Protein AF-A0A920N6S6-F1 (afdb_monomer_lite)

pLDDT: mean 75.55, std 15.92, range [41.97, 95.94]

Foldseek 3Di:
DAAFPDKDADLQGKIKTKHQVVPDPVRDDPDGIDIDTDDPVVDDGDDRDPLLPDDLVVLLVLCLDPDLVSVPVSLVNVLVVDDDDSNLVSLVSLCPDDDPSSLSSLVSLQVPPPPDLVVQVSLVVVCVPPSNNVSSVCSCPVDPVNVVVHDCVSVPDD

Secondary structure (DSSP, 8-state):
------EEE-TTS-EEEEE-TT--TTS-SSS--EEEEE--TT--PPPPP-GGGS-HHHHHHGGG-S-HHHHHHHHHHHHHT-SSSHHHHHHHHHTT--SGGGGTTHHHHHH----STTHHHHHHHHHT-TTTHHHHHHHHHS-GGGGGGS-STTT---

Sequence (158 aa):
MPRPPDMDVDGSGRMYVSSWKNGKFNFSGPQVGFVVQVTPKGFVPRPFPVLSEETDEQLVEHLTSPSAVYRLHSPLELLRREPATAGSTAWLAGSRHQGPVALTGRSGVHTGGVRRQEVVSRLLKLVALDGVREFALRTLTDRRGRLKSVPTAPVLLP

Structure (mmCIF, N/CA/C/O backbone):
data_AF-A0A920N6S6-F1
#
_entry.id   AF-A0A920N6S6-F1
#
loop_
_atom_site.group_PDB
_atom_site.id
_atom_site.type_symbol
_atom_site.label_atom_id
_atom_site.label_alt_id
_atom_site.label_comp_id
_atom_site.label_asym_id
_atom_site.label_entity_id
_atom_site.label_seq_id
_atom_site.pdbx_PDB_ins_code
_atom_site.Cartn_x
_atom_site.Cartn_y
_atom_site.Cartn_z
_atom_site.occupancy
_atom_site.B_iso_or_equiv
_atom_site.auth_seq_id
_atom_site.auth_comp_id
_atom_site.auth_asym_id
_atom_site.auth_atom_id
_atom_site.pdbx_PDB_model_num
ATOM 1 N N . MET A 1 1 ? -17.974 6.700 17.600 1.00 81.56 1 MET A N 1
ATOM 2 C CA . MET A 1 1 ? -16.643 7.341 17.665 1.00 81.56 1 MET A CA 1
ATOM 3 C C . MET A 1 1 ? -16.803 8.847 17.470 1.00 81.56 1 MET A C 1
ATOM 5 O O . MET A 1 1 ? -17.362 9.228 16.450 1.00 81.56 1 MET A O 1
ATOM 9 N N . PRO A 1 2 ? -16.399 9.698 18.429 1.00 87.56 2 PRO A N 1
ATOM 10 C CA . PRO A 1 2 ? -16.552 11.149 18.319 1.00 87.56 2 PRO A CA 1
ATOM 11 C C . PRO A 1 2 ? -15.355 11.811 17.617 1.00 87.56 2 PRO A C 1
ATOM 13 O O . PRO A 1 2 ? -14.212 11.473 17.915 1.00 87.56 2 PRO A O 1
ATOM 16 N N . ARG A 1 3 ? -15.629 12.788 16.739 1.00 87.81 3 ARG A N 1
ATOM 17 C CA . ARG A 1 3 ? -14.643 13.657 16.058 1.00 87.81 3 ARG A CA 1
ATOM 18 C C . ARG A 1 3 ? -13.383 12.920 15.569 1.00 87.81 3 ARG A C 1
ATOM 20 O O . ARG A 1 3 ? -12.327 13.121 16.166 1.00 87.81 3 ARG A O 1
ATOM 27 N N . PRO A 1 4 ? -13.486 12.055 14.549 1.00 89.75 4 PRO A N 1
ATOM 28 C CA . PRO A 1 4 ? -12.317 11.404 13.970 1.00 89.75 4 PRO A CA 1
ATOM 29 C C . PRO A 1 4 ? -11.584 12.342 13.007 1.00 89.75 4 PRO A C 1
ATOM 31 O O . PRO A 1 4 ? -12.132 12.635 11.946 1.00 89.75 4 PRO A O 1
ATOM 34 N N . PRO A 1 5 ? -10.385 12.843 13.344 1.00 89.44 5 PRO A N 1
ATOM 35 C CA . PRO A 1 5 ? -9.625 13.648 12.402 1.00 89.44 5 PRO A CA 1
ATOM 36 C C . PRO A 1 5 ? -8.918 12.770 11.361 1.00 89.44 5 PRO A C 1
ATOM 38 O O . PRO A 1 5 ? -8.729 13.231 10.243 1.00 89.44 5 PRO A O 1
ATOM 41 N N . ASP A 1 6 ? -8.539 11.534 11.717 1.00 94.25 6 ASP A N 1
ATOM 42 C CA . ASP A 1 6 ? -7.751 10.661 10.846 1.00 94.25 6 ASP A CA 1
ATOM 43 C C . ASP A 1 6 ? -7.835 9.171 11.231 1.00 94.25 6 ASP A C 1
ATOM 45 O O . ASP A 1 6 ? -8.135 8.830 12.388 1.00 94.25 6 ASP A O 1
ATOM 49 N N . MET A 1 7 ? -7.527 8.295 10.272 1.00 94.88 7 MET A N 1
ATOM 50 C CA . MET A 1 7 ? -7.428 6.843 10.428 1.00 94.88 7 MET A CA 1
ATOM 51 C C . MET A 1 7 ? -6.338 6.242 9.536 1.00 94.88 7 MET A C 1
ATOM 53 O O . MET A 1 7 ? -6.111 6.717 8.429 1.00 94.88 7 MET A O 1
ATOM 57 N N . ASP A 1 8 ? -5.749 5.132 9.978 1.00 93.94 8 ASP A N 1
ATOM 58 C CA . ASP A 1 8 ? -4.809 4.348 9.171 1.00 93.94 8 ASP A CA 1
ATOM 59 C C . ASP A 1 8 ? -4.957 2.839 9.436 1.00 93.94 8 ASP A C 1
ATOM 61 O O . ASP A 1 8 ? -5.605 2.424 10.400 1.00 93.94 8 ASP A O 1
ATOM 65 N N . VAL A 1 9 ? -4.384 2.002 8.572 1.00 91.75 9 VAL A N 1
ATOM 66 C CA . VAL A 1 9 ? -4.444 0.537 8.651 1.00 91.75 9 VAL A CA 1
ATOM 67 C C . VAL A 1 9 ? -3.031 -0.036 8.668 1.00 91.75 9 VAL A C 1
ATOM 69 O O . VAL A 1 9 ? -2.237 0.227 7.770 1.00 91.75 9 VAL A O 1
ATOM 72 N N . ASP A 1 10 ? -2.721 -0.871 9.661 1.00 91.69 10 ASP A N 1
ATOM 73 C CA . ASP A 1 10 ? -1.429 -1.557 9.701 1.00 91.69 10 ASP A CA 1
ATOM 74 C C . ASP A 1 10 ? -1.343 -2.711 8.689 1.00 91.69 10 ASP A C 1
ATOM 76 O O . ASP A 1 10 ? -2.337 -3.191 8.134 1.00 91.69 10 ASP A O 1
ATOM 80 N N . GLY A 1 11 ? -0.127 -3.214 8.468 1.00 90.31 11 GLY A N 1
ATOM 81 C CA . GLY A 1 11 ? 0.104 -4.340 7.563 1.00 90.31 11 GLY A CA 1
ATOM 82 C C . GLY A 1 11 ? -0.617 -5.630 7.963 1.00 90.31 11 GLY A C 1
ATOM 83 O O . GLY A 1 11 ? -0.778 -6.510 7.121 1.00 90.31 11 GLY A O 1
ATOM 84 N N . SER A 1 12 ? -1.106 -5.728 9.204 1.00 90.56 12 SER A N 1
ATOM 85 C CA . SER A 1 12 ? -1.891 -6.865 9.683 1.00 90.56 12 SER A CA 1
ATOM 86 C C . SER A 1 12 ? -3.394 -6.741 9.463 1.00 90.56 12 SER A C 1
ATOM 88 O O . SER A 1 12 ? -4.126 -7.687 9.758 1.00 90.56 12 SER A O 1
ATOM 90 N N . GLY A 1 13 ? -3.852 -5.608 8.919 1.00 88.88 13 GLY A N 1
ATOM 91 C CA . GLY A 1 13 ? -5.253 -5.308 8.641 1.00 88.88 13 GLY A CA 1
ATOM 92 C C . GLY A 1 13 ? -6.022 -4.743 9.836 1.00 88.88 13 GLY A C 1
ATOM 93 O O . GLY A 1 13 ? -7.252 -4.708 9.802 1.00 88.88 13 GLY A O 1
ATOM 94 N N . ARG A 1 14 ? -5.333 -4.306 10.898 1.00 91.50 14 ARG A N 1
ATOM 95 C CA . ARG A 1 14 ? -5.965 -3.588 12.013 1.00 91.50 14 ARG A CA 1
ATOM 96 C C . ARG A 1 14 ? -6.048 -2.113 11.661 1.00 91.50 14 ARG A C 1
ATOM 98 O O . ARG A 1 14 ? -5.063 -1.524 11.226 1.00 91.50 14 ARG A O 1
ATOM 105 N N . MET A 1 15 ? -7.213 -1.518 11.881 1.00 92.75 15 MET A N 1
ATOM 106 C CA . MET A 1 15 ? -7.417 -0.094 11.650 1.00 92.75 15 MET A CA 1
ATOM 107 C C . MET A 1 15 ? -7.230 0.665 12.959 1.00 92.75 15 MET A C 1
ATOM 109 O O . MET A 1 15 ? -7.780 0.272 13.984 1.00 92.75 15 MET A O 1
ATOM 113 N N . TYR A 1 16 ? -6.500 1.768 12.931 1.00 94.75 16 TYR A N 1
ATOM 114 C CA . TYR A 1 16 ? -6.344 2.677 14.055 1.00 94.75 16 TYR A CA 1
ATOM 115 C C . TYR A 1 16 ? -7.040 3.977 13.705 1.00 94.75 16 TYR A C 1
ATOM 117 O O . TYR A 1 16 ? -6.794 4.556 12.651 1.00 94.75 16 TYR A O 1
ATOM 125 N N . VAL A 1 17 ? -7.929 4.430 14.582 1.00 95.94 17 VAL A N 1
ATOM 126 C CA . VAL A 1 17 ? -8.652 5.683 14.377 1.00 95.94 17 VAL A CA 1
ATOM 127 C C . VAL A 1 17 ? -8.378 6.606 15.541 1.00 95.94 17 VAL A C 1
ATOM 129 O O . VAL A 1 17 ? -8.557 6.242 16.707 1.00 95.94 17 VAL A O 1
ATOM 132 N N . SER A 1 18 ? -7.935 7.810 15.216 1.00 94.75 18 SER A N 1
ATOM 133 C CA . SER A 1 18 ? -7.741 8.860 16.201 1.00 94.75 18 SER A CA 1
ATOM 134 C C . SER A 1 18 ? -9.079 9.532 16.521 1.00 94.75 18 SER A C 1
ATOM 136 O O . SER A 1 18 ? -10.013 9.554 15.719 1.00 94.75 18 SER A O 1
ATOM 138 N N . SER A 1 19 ? -9.206 10.068 17.728 1.00 92.56 19 SER A N 1
ATOM 139 C CA . SER A 1 19 ? -10.370 10.832 18.163 1.00 92.56 19 SER A CA 1
ATOM 140 C C . SER A 1 19 ? -9.912 12.122 18.811 1.00 92.56 19 SER A C 1
ATOM 142 O O . SER A 1 19 ? -9.005 12.117 19.635 1.00 92.56 19 SER A O 1
ATOM 144 N N . TRP A 1 20 ? -10.598 13.217 18.499 1.00 89.50 20 TRP A N 1
ATOM 145 C CA . TRP A 1 20 ? -10.485 14.497 19.201 1.00 89.50 20 TRP A CA 1
ATOM 146 C C . TRP A 1 20 ? -11.611 14.680 20.225 1.00 89.50 20 TRP A C 1
ATOM 148 O O . TRP A 1 20 ? -12.153 15.778 20.408 1.00 89.50 20 TRP A O 1
ATOM 158 N N . LYS A 1 21 ? -12.016 13.596 20.904 1.00 89.44 21 LYS A N 1
ATOM 159 C CA . LYS A 1 21 ? -12.935 13.696 22.046 1.00 89.44 21 LYS A CA 1
ATOM 160 C C . LYS A 1 21 ? -12.391 14.726 23.034 1.00 89.44 21 LYS A C 1
ATOM 162 O O . LYS A 1 21 ? -11.203 14.731 23.327 1.00 89.44 21 LYS A O 1
ATOM 167 N N . ASN A 1 22 ? -13.260 15.605 23.520 1.00 87.69 22 ASN A N 1
ATOM 168 C CA . ASN A 1 22 ? -12.911 16.713 24.415 1.00 87.69 22 ASN A CA 1
ATOM 169 C C . ASN A 1 22 ? -11.953 17.771 23.830 1.00 87.69 22 ASN A C 1
ATOM 171 O O . ASN A 1 22 ? -11.653 18.736 24.525 1.00 87.69 22 ASN A O 1
ATOM 175 N N . GLY A 1 23 ? -11.533 17.661 22.564 1.00 82.94 23 GLY A N 1
ATOM 176 C CA . GLY A 1 23 ? -10.751 18.701 21.897 1.00 82.94 23 GLY A CA 1
ATOM 177 C C . GLY A 1 23 ? -11.531 20.015 21.802 1.00 82.94 23 GLY A C 1
ATOM 178 O O . GLY A 1 23 ? -12.713 20.018 21.432 1.00 82.94 23 GLY A O 1
ATOM 179 N N . LYS A 1 24 ? -10.865 21.119 22.153 1.00 77.44 24 LYS A N 1
ATOM 180 C CA . LYS A 1 24 ? -11.356 22.503 22.074 1.00 77.44 24 LYS A CA 1
ATOM 181 C C . LYS A 1 24 ? -10.387 23.346 21.244 1.00 77.44 24 LYS A C 1
ATOM 183 O O . LYS A 1 24 ? -9.212 23.010 21.140 1.00 77.44 24 LYS A O 1
ATOM 188 N N . PHE A 1 25 ? -10.877 24.461 20.704 1.00 75.19 25 PHE A N 1
ATOM 189 C CA . PHE A 1 25 ? -10.125 25.351 19.809 1.00 75.19 25 PHE A CA 1
ATOM 190 C C . PHE A 1 25 ? -8.794 25.870 20.392 1.00 75.19 25 PHE A C 1
ATOM 192 O O . PHE A 1 25 ? -7.844 26.091 19.657 1.00 75.19 25 PHE A O 1
ATOM 199 N N . ASN A 1 26 ? -8.699 26.029 21.713 1.00 74.62 26 ASN A N 1
ATOM 200 C CA . ASN A 1 26 ? -7.543 26.603 22.409 1.00 74.62 26 ASN A CA 1
ATOM 201 C C . ASN A 1 26 ? -6.670 25.564 23.140 1.00 74.62 26 ASN A C 1
ATOM 203 O O . ASN A 1 26 ? -6.027 25.914 24.126 1.00 74.62 26 ASN A O 1
ATOM 207 N N . PHE A 1 27 ? -6.698 24.291 22.726 1.00 63.84 27 PHE A N 1
ATOM 208 C CA . PHE A 1 27 ? -5.938 23.203 23.370 1.00 63.84 27 PHE A CA 1
ATOM 209 C C . PHE A 1 27 ? -6.174 23.090 24.893 1.00 63.84 27 PHE A C 1
ATOM 211 O O . PHE A 1 27 ? -5.305 22.636 25.632 1.00 63.84 27 PHE A O 1
ATOM 218 N N . SER A 1 28 ? -7.345 23.519 25.383 1.00 70.56 28 SER A N 1
ATOM 219 C CA . SER A 1 28 ? -7.660 23.529 26.816 1.00 70.56 28 SER A CA 1
ATOM 220 C C . SER A 1 28 ? -8.452 22.301 27.264 1.00 70.56 28 SER A C 1
ATOM 222 O O . SER A 1 28 ? -9.320 21.796 26.547 1.00 70.56 28 SER A O 1
ATOM 224 N N . GLY A 1 29 ? -8.205 21.886 28.508 1.00 70.31 29 GLY A N 1
ATOM 225 C CA . GLY A 1 29 ? -8.922 20.812 29.194 1.00 70.31 29 GLY A CA 1
ATOM 226 C C . GLY A 1 29 ? -8.100 19.523 29.333 1.00 70.31 29 GLY A C 1
ATOM 227 O O . GLY A 1 29 ? -7.274 19.218 28.475 1.00 70.31 29 GLY A O 1
ATOM 228 N N . PRO A 1 30 ? -8.297 18.754 30.418 1.00 79.75 30 PRO A N 1
ATOM 229 C CA . PRO A 1 30 ? -7.626 17.472 30.603 1.00 79.75 30 PRO A CA 1
ATOM 230 C C . PRO A 1 30 ? -8.225 16.393 29.685 1.00 79.75 30 PRO A C 1
ATOM 232 O O . PRO A 1 30 ? -9.400 16.460 29.325 1.00 79.75 30 PRO A O 1
ATOM 235 N N . GLN A 1 31 ? -7.440 15.356 29.369 1.00 82.25 31 GLN A N 1
ATOM 236 C CA . GLN A 1 31 ? -7.896 14.149 28.655 1.00 82.25 31 GLN A CA 1
ATOM 237 C C . GLN A 1 31 ? -8.514 14.442 27.273 1.00 82.25 31 GLN A C 1
ATOM 239 O O . GLN A 1 31 ? -9.697 14.179 27.016 1.00 82.25 31 GLN A O 1
ATOM 244 N N . VAL A 1 32 ? -7.691 15.004 26.381 1.00 86.94 32 VAL A N 1
ATOM 245 C CA . VAL A 1 32 ? -8.038 15.249 24.978 1.00 86.94 32 VAL A CA 1
ATOM 246 C C . VAL A 1 32 ? -7.663 14.041 24.131 1.00 86.94 32 VAL A C 1
ATOM 248 O O . VAL A 1 32 ? -6.500 13.667 24.026 1.00 86.94 32 VAL A O 1
ATOM 251 N N . GLY A 1 33 ? -8.675 13.491 23.475 1.00 89.62 33 GLY A N 1
ATOM 252 C CA . GLY A 1 33 ? -8.524 12.474 22.456 1.00 89.62 33 GLY A CA 1
ATOM 253 C C . GLY A 1 33 ? -8.113 11.096 22.956 1.00 89.62 33 GLY A C 1
ATOM 254 O O . GLY A 1 33 ? -7.955 10.841 24.147 1.00 89.62 33 GLY A O 1
ATOM 255 N N . PHE A 1 34 ? -8.038 10.178 22.001 1.00 92.25 34 PHE A N 1
ATOM 256 C CA . PHE A 1 34 ? -7.559 8.808 22.164 1.00 92.25 34 PHE A CA 1
ATOM 257 C C . PHE A 1 34 ? -7.367 8.181 20.779 1.00 92.25 34 PHE A C 1
ATOM 259 O O . PHE A 1 34 ? -7.872 8.700 19.781 1.00 92.25 34 PHE A O 1
ATOM 266 N N . VAL A 1 35 ? -6.687 7.037 20.728 1.00 94.62 35 VAL A N 1
ATOM 267 C CA . VAL A 1 35 ? -6.627 6.175 19.543 1.00 94.62 35 VAL A CA 1
ATOM 268 C C . VAL A 1 35 ? -7.361 4.879 19.860 1.00 94.62 35 VAL A C 1
ATOM 270 O O . VAL A 1 35 ? -7.157 4.294 20.922 1.00 94.62 35 VAL A O 1
ATOM 273 N N . VAL A 1 36 ? -8.235 4.441 18.958 1.00 94.75 36 VAL A N 1
ATOM 274 C CA . VAL A 1 36 ? -8.875 3.123 19.031 1.00 94.75 36 VAL A CA 1
ATOM 275 C C . VAL A 1 36 ? -8.308 2.211 17.965 1.00 94.75 36 VAL A C 1
ATOM 277 O O . VAL A 1 36 ? -8.204 2.602 16.807 1.00 94.75 36 VAL A O 1
ATOM 280 N N . GLN A 1 37 ? -8.013 0.973 18.350 1.00 94.69 37 GLN A N 1
ATOM 281 C CA . GLN A 1 37 ? -7.797 -0.109 17.403 1.00 94.69 37 GLN A CA 1
ATOM 282 C C . GLN A 1 37 ? -9.149 -0.757 17.084 1.00 94.69 37 GLN A C 1
ATOM 284 O O . GLN A 1 37 ? -9.845 -1.255 17.969 1.00 94.69 37 GLN A O 1
ATOM 289 N N . VAL A 1 38 ? -9.516 -0.759 15.811 1.00 92.12 38 VAL A N 1
ATOM 290 C CA . VAL A 1 38 ? -10.733 -1.353 15.271 1.00 92.12 38 VAL A CA 1
ATOM 291 C C . VAL A 1 38 ? -10.357 -2.629 14.528 1.00 92.12 38 VAL A C 1
ATOM 293 O O . VAL A 1 38 ? -9.489 -2.637 13.655 1.00 92.12 38 VAL A O 1
ATOM 296 N N . THR A 1 39 ? -11.034 -3.719 14.876 1.00 91.00 39 THR A N 1
ATOM 297 C CA . THR A 1 39 ? -10.924 -5.003 14.179 1.00 91.00 39 THR A CA 1
ATOM 298 C C . THR A 1 39 ? -12.326 -5.506 13.844 1.00 91.00 39 THR A C 1
ATOM 300 O O . THR A 1 39 ? -13.217 -5.425 14.697 1.00 91.00 39 THR A O 1
ATOM 303 N N . PRO A 1 40 ? -12.573 -5.988 12.612 1.00 88.25 40 PRO A N 1
ATOM 304 C CA . PRO A 1 40 ? -13.840 -6.628 12.288 1.00 88.25 40 PRO A CA 1
ATOM 305 C C . PRO A 1 40 ? -14.094 -7.827 13.207 1.00 88.25 40 PRO A C 1
ATOM 307 O O . PRO A 1 40 ? -13.164 -8.519 13.625 1.00 88.25 40 PRO A O 1
ATOM 310 N N . LYS A 1 41 ? -15.364 -8.102 13.518 1.00 91.31 41 LYS A N 1
ATOM 311 C CA . LYS A 1 41 ? -15.719 -9.292 14.303 1.00 91.31 41 LYS A CA 1
ATOM 312 C C . LYS A 1 41 ? -15.252 -10.549 13.564 1.00 91.31 41 LYS A C 1
ATOM 314 O O . LYS A 1 41 ? -15.534 -10.699 12.380 1.00 91.31 41 LYS A O 1
ATOM 319 N N . GLY A 1 42 ? -14.545 -11.433 14.266 1.00 90.75 42 GLY A N 1
ATOM 320 C CA . GLY A 1 42 ? -13.982 -12.654 13.677 1.00 90.75 42 GLY A CA 1
ATOM 321 C C . GLY A 1 42 ? -12.750 -12.432 12.791 1.00 90.75 42 GLY A C 1
ATOM 322 O O . GLY A 1 42 ? -12.302 -13.372 12.143 1.00 90.75 42 GLY A O 1
ATOM 323 N N . PHE A 1 43 ? -12.187 -11.219 12.747 1.00 88.88 43 PHE A N 1
ATOM 324 C CA . PHE A 1 43 ? -10.949 -10.961 12.019 1.00 88.88 43 PHE A CA 1
ATOM 325 C C . PHE A 1 43 ? -9.748 -11.609 12.713 1.00 88.88 43 PHE A C 1
ATOM 327 O O . PHE A 1 43 ? -9.530 -11.402 13.906 1.00 88.88 43 PHE A O 1
ATOM 334 N N . VAL A 1 44 ? -8.942 -12.342 11.945 1.00 89.31 44 VAL A N 1
ATOM 335 C CA . VAL A 1 44 ? -7.674 -12.923 12.397 1.00 89.31 44 VAL A CA 1
ATOM 336 C C . VAL A 1 44 ? -6.529 -12.119 11.770 1.00 89.31 44 VAL A C 1
ATOM 338 O O . VAL A 1 44 ? -6.306 -12.239 10.562 1.00 89.31 44 VAL A O 1
ATOM 341 N N . PRO A 1 45 ? -5.812 -11.284 12.547 1.00 86.00 45 PRO A N 1
ATOM 342 C CA . PRO A 1 45 ? -4.692 -10.506 12.032 1.00 86.00 45 PRO A CA 1
ATOM 343 C C . PRO A 1 45 ? -3.577 -11.417 11.523 1.00 86.00 45 PRO A C 1
ATOM 345 O O . PRO A 1 45 ? -3.167 -12.349 12.216 1.00 86.00 45 PRO A O 1
ATOM 348 N N . ARG A 1 46 ? -3.056 -11.119 10.332 1.00 84.94 46 ARG A N 1
ATOM 349 C CA . ARG A 1 46 ? -1.863 -11.780 9.790 1.00 84.94 46 ARG A CA 1
ATOM 350 C C . ARG A 1 46 ? -0.663 -10.855 9.956 1.00 84.94 46 ARG A C 1
ATOM 352 O O . ARG A 1 46 ? -0.770 -9.717 9.518 1.00 84.94 46 ARG A O 1
ATOM 359 N N . PRO A 1 47 ? 0.451 -11.280 10.573 1.00 88.94 47 PRO A N 1
ATOM 360 C CA . PRO A 1 47 ? 1.637 -10.437 10.674 1.00 88.94 47 PRO A CA 1
ATOM 361 C C . PRO A 1 47 ? 2.067 -9.909 9.304 1.00 88.94 47 PRO A C 1
ATOM 363 O O . PRO A 1 47 ? 1.975 -10.621 8.304 1.00 88.94 47 PRO A O 1
ATOM 366 N N . PHE A 1 48 ? 2.525 -8.660 9.261 1.00 92.81 48 PHE A N 1
ATOM 367 C CA . PHE A 1 48 ? 3.175 -8.139 8.067 1.00 92.81 48 PHE A CA 1
ATOM 368 C C . PHE A 1 48 ? 4.572 -8.771 7.956 1.00 92.81 48 PHE A C 1
ATOM 370 O O . PHE A 1 48 ? 5.303 -8.743 8.951 1.00 92.81 48 PHE A O 1
ATOM 377 N N . PRO A 1 49 ? 4.940 -9.374 6.814 1.00 93.44 49 PRO A N 1
ATOM 378 C CA . PRO A 1 49 ? 6.213 -10.060 6.662 1.00 93.44 49 PRO A CA 1
ATOM 379 C C . PRO A 1 49 ? 7.384 -9.078 6.667 1.00 93.44 49 PRO A C 1
ATOM 381 O O . PRO A 1 49 ? 7.250 -7.892 6.350 1.00 93.44 49 PRO A O 1
ATOM 384 N N . VAL A 1 50 ? 8.568 -9.598 6.985 1.00 94.56 50 VAL A N 1
ATOM 385 C CA . VAL A 1 50 ? 9.824 -8.871 6.810 1.00 94.56 50 VAL A CA 1
ATOM 386 C C . VAL A 1 50 ? 10.176 -8.914 5.323 1.00 94.56 50 VAL A C 1
ATOM 388 O O . VAL A 1 50 ? 10.814 -9.848 4.852 1.00 94.56 50 VAL A O 1
ATOM 391 N N . LEU A 1 51 ? 9.740 -7.905 4.562 1.00 92.50 51 LEU A N 1
ATOM 392 C CA . LEU A 1 51 ? 9.874 -7.891 3.097 1.00 92.50 51 LEU A CA 1
ATOM 393 C C . LEU A 1 51 ? 11.314 -8.091 2.600 1.00 92.50 51 LEU A C 1
ATOM 395 O O . LEU A 1 51 ? 11.512 -8.609 1.509 1.00 92.50 51 LEU A O 1
ATOM 399 N N . SER A 1 52 ? 12.331 -7.706 3.377 1.00 92.06 52 SER A N 1
ATOM 400 C CA . SER A 1 52 ? 13.739 -7.925 3.017 1.00 92.06 52 SER A CA 1
ATOM 401 C C . SER A 1 52 ? 14.168 -9.394 3.012 1.00 92.06 52 SER A C 1
ATOM 403 O O . SER A 1 52 ? 15.207 -9.706 2.441 1.00 92.06 52 SER A O 1
ATOM 405 N N . GLU A 1 53 ? 13.389 -10.274 3.636 1.00 94.56 53 GLU A N 1
ATOM 406 C CA . GLU A 1 53 ? 13.629 -11.720 3.695 1.00 94.56 53 GLU A CA 1
ATOM 407 C C . GLU A 1 53 ? 12.805 -12.490 2.650 1.00 94.56 53 GLU A C 1
ATOM 409 O O . GLU A 1 53 ? 13.064 -13.665 2.403 1.00 94.56 53 GLU A O 1
ATOM 414 N N . GLU A 1 54 ? 11.827 -11.842 2.009 1.00 92.94 54 GLU A N 1
ATOM 415 C CA . GLU A 1 54 ? 11.003 -12.464 0.971 1.00 92.94 54 GLU A CA 1
ATOM 416 C C . GLU A 1 54 ? 11.737 -12.554 -0.374 1.00 92.94 54 GLU A C 1
ATOM 418 O O . GLU A 1 54 ? 12.606 -11.744 -0.701 1.00 92.94 54 GLU A O 1
ATOM 423 N N . THR A 1 55 ? 11.368 -13.531 -1.194 1.00 89.06 55 THR A N 1
ATOM 424 C CA . THR A 1 55 ? 11.838 -13.658 -2.582 1.00 89.06 55 THR A CA 1
ATOM 425 C C . THR A 1 55 ? 11.231 -12.580 -3.478 1.00 89.06 55 THR A C 1
ATOM 427 O O . THR A 1 55 ? 10.183 -12.007 -3.169 1.00 89.06 55 THR A O 1
ATOM 430 N N . ASP A 1 56 ? 11.865 -12.304 -4.617 1.00 82.00 56 ASP A N 1
ATOM 431 C CA . ASP A 1 56 ? 11.324 -11.341 -5.576 1.00 82.00 56 ASP A CA 1
ATOM 432 C C . ASP A 1 56 ? 9.950 -11.793 -6.103 1.00 82.00 56 ASP A C 1
ATOM 434 O O . ASP A 1 56 ? 9.059 -10.963 -6.267 1.00 82.00 56 ASP A O 1
ATOM 438 N N . GLU A 1 57 ? 9.736 -13.100 -6.287 1.00 82.25 57 GLU A N 1
ATOM 439 C CA . GLU A 1 57 ? 8.452 -13.684 -6.689 1.00 82.25 57 GLU A CA 1
ATOM 440 C C . GLU A 1 57 ? 7.334 -13.375 -5.682 1.00 82.25 57 GLU A C 1
ATOM 442 O O . GLU A 1 57 ? 6.251 -12.943 -6.082 1.00 82.25 57 GLU A O 1
ATOM 447 N N . GLN A 1 58 ? 7.608 -13.525 -4.382 1.00 87.81 58 GLN A N 1
ATOM 448 C CA . GLN A 1 58 ? 6.657 -13.185 -3.315 1.00 87.81 58 GLN A CA 1
ATOM 449 C C . GLN A 1 58 ? 6.340 -11.683 -3.306 1.00 87.81 58 GLN A C 1
ATOM 451 O O . GLN A 1 58 ? 5.177 -11.286 -3.222 1.00 87.81 58 GLN A O 1
ATOM 456 N N . LEU A 1 59 ? 7.355 -10.832 -3.481 1.00 84.25 59 LEU A N 1
ATOM 457 C CA . LEU A 1 59 ? 7.156 -9.384 -3.576 1.00 84.25 59 LEU A CA 1
ATOM 458 C C . LEU A 1 59 ? 6.306 -8.987 -4.795 1.00 84.25 59 LEU A C 1
ATOM 460 O O . LEU A 1 59 ? 5.543 -8.021 -4.717 1.00 84.25 59 LEU A O 1
ATOM 464 N N . VAL A 1 60 ? 6.410 -9.718 -5.912 1.00 78.31 60 VAL A N 1
ATOM 465 C CA . VAL A 1 60 ? 5.542 -9.518 -7.084 1.00 78.31 60 VAL A CA 1
ATOM 466 C C . VAL A 1 60 ? 4.099 -9.932 -6.794 1.00 78.31 60 VAL A C 1
ATOM 468 O O . VAL A 1 60 ? 3.179 -9.215 -7.190 1.00 78.31 60 VAL A O 1
ATOM 471 N N . GLU A 1 61 ? 3.876 -11.043 -6.093 1.00 82.44 61 GLU A N 1
ATOM 472 C CA . GLU A 1 61 ? 2.530 -11.496 -5.715 1.00 82.44 61 GLU A CA 1
ATOM 473 C C . GLU A 1 61 ? 1.797 -10.434 -4.874 1.00 82.44 61 GLU A C 1
ATOM 475 O O . GLU A 1 61 ? 0.637 -10.085 -5.141 1.00 82.44 61 GLU A O 1
ATOM 480 N N . HIS A 1 62 ? 2.520 -9.807 -3.941 1.00 85.25 62 HIS A N 1
ATOM 481 C CA . HIS A 1 62 ? 2.005 -8.764 -3.051 1.00 85.25 62 HIS A CA 1
ATOM 482 C C . HIS A 1 62 ? 1.474 -7.514 -3.763 1.00 85.25 62 HIS A C 1
ATOM 484 O O . HIS A 1 62 ? 0.644 -6.799 -3.195 1.00 85.25 62 HIS A O 1
ATOM 490 N N . LEU A 1 63 ? 1.851 -7.272 -5.024 1.00 78.00 63 LEU A N 1
ATOM 491 C CA . LEU A 1 63 ? 1.322 -6.166 -5.839 1.00 78.00 63 LEU A CA 1
ATOM 492 C C . LEU A 1 63 ? -0.188 -6.261 -6.085 1.00 78.00 63 LEU A C 1
ATOM 494 O O . LEU A 1 63 ? -0.837 -5.258 -6.388 1.00 78.00 63 LEU A O 1
ATOM 498 N N . THR A 1 64 ? -0.745 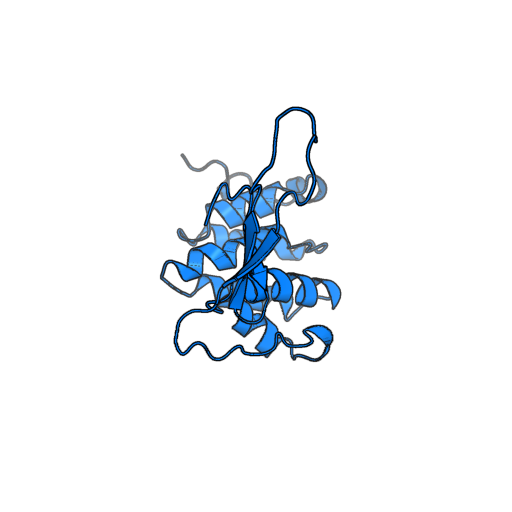-7.459 -5.932 1.00 77.31 64 THR A N 1
ATOM 499 C CA . THR A 1 64 ? -2.173 -7.749 -6.105 1.00 77.31 64 THR A CA 1
ATOM 500 C C . THR A 1 64 ? -2.864 -8.100 -4.788 1.00 77.31 64 THR A C 1
ATOM 502 O O . THR A 1 64 ? -4.061 -8.386 -4.774 1.00 77.31 64 THR A O 1
ATOM 505 N N . SER A 1 65 ? -2.138 -8.023 -3.665 1.00 83.62 65 SER A N 1
ATOM 506 C CA . SER A 1 65 ? -2.674 -8.282 -2.329 1.00 83.62 65 SER A CA 1
ATOM 507 C C . SER A 1 65 ? -3.895 -7.402 -2.051 1.00 83.62 65 SER A C 1
ATOM 509 O O . SER A 1 65 ? -3.897 -6.233 -2.445 1.00 83.62 65 SER A O 1
ATOM 511 N N . PRO A 1 66 ? -4.925 -7.884 -1.330 1.00 82.25 66 PRO A N 1
ATOM 512 C CA . PRO A 1 66 ? -6.036 -7.041 -0.888 1.00 82.25 66 PRO A CA 1
ATOM 513 C C . PRO A 1 66 ? -5.590 -5.937 0.087 1.00 82.25 66 PRO A C 1
ATOM 515 O O . PRO A 1 66 ? -6.253 -4.902 0.175 1.00 82.25 66 PRO A O 1
ATOM 518 N N . SER A 1 67 ? -4.443 -6.093 0.757 1.00 85.75 67 SER A N 1
ATOM 519 C CA . SER A 1 67 ?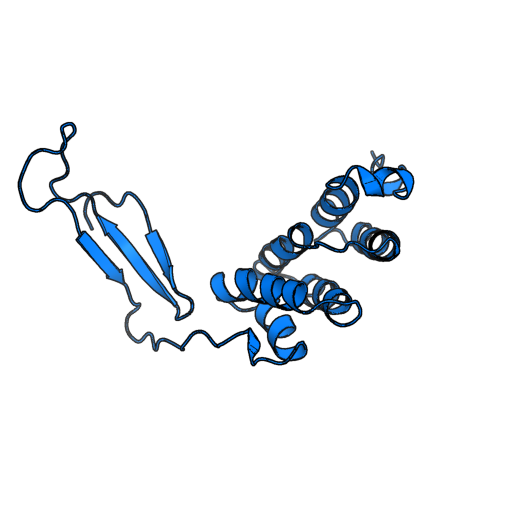 -3.894 -5.079 1.659 1.00 85.75 67 SER A CA 1
ATOM 520 C C . SER A 1 67 ? -3.171 -3.964 0.899 1.00 85.75 67 SER A C 1
ATOM 522 O O . SER A 1 67 ? -2.247 -4.212 0.126 1.00 85.75 67 SER A O 1
ATOM 524 N N . ALA A 1 68 ? -3.562 -2.712 1.153 1.00 83.06 68 ALA A N 1
ATOM 525 C CA . ALA A 1 68 ? -2.888 -1.544 0.585 1.00 83.06 68 ALA A CA 1
ATOM 526 C C . ALA A 1 68 ? -1.431 -1.418 1.055 1.00 83.06 68 ALA A C 1
ATOM 528 O O . ALA A 1 68 ? -0.583 -0.993 0.275 1.00 83.06 68 ALA A O 1
ATOM 529 N N . VAL A 1 69 ? -1.141 -1.853 2.285 1.00 89.94 69 VAL A N 1
ATOM 530 C CA . VAL A 1 69 ? 0.202 -1.819 2.877 1.00 89.94 69 VAL A CA 1
ATOM 531 C C . VAL A 1 69 ? 1.155 -2.718 2.084 1.00 89.94 69 VAL A C 1
ATOM 533 O O . VAL A 1 69 ? 2.221 -2.275 1.671 1.00 89.94 69 VAL A O 1
ATOM 536 N N . TYR A 1 70 ? 0.739 -3.943 1.753 1.00 88.38 70 TYR A N 1
ATOM 537 C CA . TYR A 1 70 ? 1.534 -4.844 0.907 1.00 88.38 70 TYR A CA 1
ATOM 538 C C . TYR A 1 70 ? 1.801 -4.225 -0.470 1.00 88.38 70 TYR A C 1
ATOM 540 O O . TYR A 1 70 ? 2.949 -4.096 -0.890 1.00 88.38 70 TYR A O 1
ATOM 548 N N . ARG A 1 71 ? 0.748 -3.733 -1.133 1.00 84.50 71 ARG A N 1
ATOM 549 C CA . ARG A 1 71 ? 0.874 -3.114 -2.461 1.00 84.50 71 ARG A CA 1
ATOM 550 C C . ARG A 1 71 ? 1.779 -1.878 -2.476 1.00 84.50 71 ARG A C 1
ATOM 552 O O . ARG A 1 71 ? 2.348 -1.574 -3.520 1.00 84.50 71 ARG A O 1
ATOM 559 N N . LEU A 1 72 ? 1.901 -1.162 -1.356 1.00 82.94 72 LEU A N 1
ATOM 560 C CA . LEU A 1 72 ? 2.760 0.016 -1.231 1.00 82.94 72 LEU A CA 1
ATOM 561 C C . LEU A 1 72 ? 4.219 -0.354 -0.937 1.00 82.94 72 LEU A C 1
ATOM 563 O O . LEU A 1 72 ? 5.130 0.193 -1.560 1.00 82.94 72 LEU A O 1
ATOM 567 N N . HIS A 1 73 ? 4.447 -1.268 0.006 1.00 87.31 73 HIS A N 1
ATOM 568 C CA . HIS A 1 73 ? 5.787 -1.557 0.515 1.00 87.31 73 HIS A CA 1
ATOM 569 C C . HIS A 1 73 ? 6.562 -2.579 -0.331 1.00 87.31 73 HIS A C 1
ATOM 571 O O . HIS A 1 73 ? 7.780 -2.450 -0.451 1.00 87.31 73 HIS A O 1
ATOM 577 N N . SER A 1 74 ? 5.900 -3.538 -0.986 1.00 85.81 74 SER A N 1
ATOM 578 C CA . SER A 1 74 ? 6.587 -4.530 -1.830 1.00 85.81 74 SER A CA 1
ATOM 579 C C . SER A 1 74 ? 7.314 -3.922 -3.045 1.00 85.81 74 SER A C 1
ATOM 581 O O . SER A 1 74 ? 8.473 -4.279 -3.268 1.00 85.81 74 SER A O 1
ATOM 583 N N . PRO A 1 75 ? 6.746 -2.944 -3.791 1.00 76.31 75 PRO A N 1
ATOM 584 C CA . PRO A 1 75 ? 7.497 -2.229 -4.825 1.00 76.31 75 PRO A CA 1
ATOM 585 C C . PRO A 1 75 ? 8.725 -1.485 -4.289 1.00 76.31 75 PRO A C 1
ATOM 587 O O . PRO A 1 75 ? 9.746 -1.436 -4.969 1.00 76.31 75 PRO A O 1
ATOM 590 N N . LEU A 1 76 ? 8.633 -0.883 -3.096 1.00 80.62 76 LEU A N 1
ATOM 591 C CA . LEU A 1 76 ? 9.747 -0.146 -2.485 1.00 80.62 76 LEU A CA 1
ATOM 592 C C . LEU A 1 76 ? 10.918 -1.077 -2.173 1.00 80.62 76 LEU A C 1
ATOM 594 O O . LEU A 1 76 ? 12.068 -0.725 -2.431 1.00 80.62 76 LEU A O 1
ATOM 598 N N . GLU A 1 77 ? 10.618 -2.275 -1.680 1.00 85.69 77 GLU A N 1
ATOM 599 C CA . GLU A 1 77 ? 11.631 -3.289 -1.417 1.00 85.69 77 GLU A CA 1
ATOM 600 C C . GLU A 1 77 ? 12.292 -3.788 -2.710 1.00 85.69 77 GLU A C 1
ATOM 602 O O . GLU A 1 77 ? 13.519 -3.788 -2.802 1.00 85.69 77 GLU A O 1
ATOM 607 N N . LEU A 1 78 ? 11.510 -4.106 -3.750 1.00 78.38 78 LEU A N 1
ATOM 608 C CA . LEU A 1 78 ? 12.046 -4.486 -5.068 1.00 78.38 78 LEU A CA 1
ATOM 609 C C . LEU A 1 78 ? 12.990 -3.417 -5.648 1.00 78.38 78 LEU A C 1
ATOM 611 O O . LEU A 1 78 ? 13.978 -3.741 -6.306 1.00 78.38 78 LEU A O 1
ATOM 615 N N . LEU A 1 79 ? 12.708 -2.135 -5.402 1.00 74.75 79 LEU A N 1
ATOM 616 C CA . LEU A 1 79 ? 13.559 -1.022 -5.838 1.00 74.75 79 LEU A CA 1
ATOM 617 C C . LEU A 1 79 ? 14.838 -0.890 -5.011 1.00 74.75 79 LEU A C 1
ATOM 619 O O . LEU A 1 79 ? 15.874 -0.500 -5.547 1.00 74.75 79 LEU A O 1
ATOM 623 N N . ARG A 1 80 ? 14.777 -1.206 -3.714 1.00 78.81 80 ARG A N 1
ATOM 624 C CA . ARG A 1 80 ? 15.931 -1.153 -2.808 1.00 78.81 80 ARG A CA 1
ATOM 625 C C . ARG A 1 80 ? 17.010 -2.175 -3.188 1.00 78.81 80 ARG A C 1
ATOM 627 O O . ARG A 1 80 ? 18.185 -1.923 -2.940 1.00 78.81 80 ARG A O 1
ATOM 634 N N . ARG A 1 81 ? 16.622 -3.299 -3.799 1.00 78.00 81 ARG A N 1
ATOM 635 C CA . ARG A 1 81 ? 17.481 -4.459 -4.109 1.00 78.00 81 ARG A CA 1
ATOM 636 C C . ARG A 1 81 ? 18.340 -4.370 -5.392 1.00 78.00 81 ARG A C 1
ATOM 638 O O . ARG A 1 81 ? 18.976 -5.358 -5.711 1.00 78.00 81 ARG A O 1
ATOM 645 N N . GLU A 1 82 ? 18.350 -3.259 -6.143 1.00 68.94 82 GLU A N 1
ATOM 646 C CA . GLU A 1 82 ? 18.908 -3.108 -7.521 1.00 68.94 82 GLU A CA 1
ATOM 647 C C . GLU A 1 82 ? 20.115 -4.006 -7.963 1.00 68.94 82 GLU A C 1
ATOM 649 O O . GLU A 1 82 ? 21.047 -4.159 -7.171 1.00 68.94 82 GLU A O 1
ATOM 654 N N . PRO A 1 83 ? 20.232 -4.425 -9.270 1.00 57.84 83 PRO A N 1
ATOM 655 C CA . PRO A 1 83 ? 19.376 -4.060 -10.423 1.00 57.84 83 PRO A CA 1
ATOM 656 C C . PRO A 1 83 ? 19.001 -5.155 -11.476 1.00 57.84 83 PRO A C 1
ATOM 658 O O . PRO A 1 83 ? 19.828 -5.946 -11.916 1.00 57.84 83 PRO A O 1
ATOM 661 N N . ALA A 1 84 ? 17.795 -5.000 -12.056 1.00 47.06 84 ALA A N 1
ATOM 662 C CA . ALA A 1 84 ? 17.470 -5.025 -13.509 1.00 47.06 84 ALA A CA 1
ATOM 663 C C . ALA A 1 84 ? 16.484 -6.071 -14.083 1.00 47.06 84 ALA A C 1
ATOM 665 O O . ALA A 1 84 ? 15.825 -5.741 -15.076 1.00 47.06 84 ALA A O 1
ATOM 666 N N . THR A 1 85 ? 16.295 -7.260 -13.509 1.00 48.66 85 THR A N 1
ATOM 667 C CA . THR A 1 85 ? 15.401 -8.280 -14.115 1.00 48.66 85 THR A CA 1
ATOM 668 C C . THR A 1 85 ? 14.042 -8.387 -13.425 1.00 48.66 85 THR A C 1
ATOM 670 O O . THR A 1 85 ? 13.022 -8.169 -14.086 1.00 48.66 85 THR A O 1
ATOM 673 N N . ALA A 1 86 ? 14.000 -8.602 -12.109 1.00 45.38 86 ALA A N 1
ATOM 674 C CA . ALA A 1 86 ? 12.749 -8.845 -11.379 1.00 45.38 86 ALA A CA 1
ATOM 675 C C . ALA A 1 86 ? 11.821 -7.623 -11.320 1.00 45.38 86 ALA A C 1
ATOM 677 O O . ALA A 1 86 ? 10.618 -7.718 -11.569 1.00 45.38 86 ALA A O 1
ATOM 678 N N . GLY A 1 87 ? 12.399 -6.433 -11.123 1.00 48.44 87 GLY A N 1
ATOM 679 C CA . GLY A 1 87 ? 11.632 -5.191 -11.121 1.00 48.44 87 GLY A CA 1
ATOM 680 C C . GLY A 1 87 ? 10.871 -4.966 -12.428 1.00 48.44 87 GLY A C 1
ATOM 681 O O . GLY A 1 87 ? 9.856 -4.296 -12.408 1.00 48.44 87 GLY A O 1
ATOM 682 N N . SER A 1 88 ? 11.312 -5.533 -13.560 1.00 46.66 88 SER A N 1
ATOM 683 C CA . SER A 1 88 ? 10.703 -5.306 -14.875 1.00 46.66 88 SER A CA 1
ATOM 684 C C . SER A 1 88 ? 9.503 -6.201 -15.206 1.00 46.66 88 SER A C 1
ATOM 686 O O . SER A 1 88 ? 8.594 -5.767 -15.917 1.00 46.66 88 SER A O 1
ATOM 688 N N . THR A 1 89 ? 9.480 -7.422 -14.672 1.00 47.28 89 THR A N 1
ATOM 689 C CA . THR A 1 89 ? 8.393 -8.401 -14.834 1.00 47.28 89 THR A CA 1
ATOM 690 C C . THR A 1 89 ? 7.276 -8.175 -13.817 1.00 47.28 89 THR A C 1
ATOM 692 O O . THR A 1 89 ? 6.106 -8.352 -14.160 1.00 47.28 89 THR A O 1
ATOM 695 N N . ALA A 1 90 ? 7.614 -7.657 -12.631 1.00 50.62 90 ALA A N 1
ATOM 696 C CA . ALA A 1 90 ? 6.664 -7.232 -11.605 1.00 50.62 90 ALA A CA 1
ATOM 697 C C . ALA A 1 90 ? 5.611 -6.234 -12.143 1.00 50.62 90 ALA A C 1
ATOM 699 O O . ALA A 1 90 ? 4.414 -6.387 -11.891 1.00 50.62 90 ALA A O 1
ATOM 700 N N . TRP A 1 91 ? 6.036 -5.274 -12.984 1.00 51.91 91 TRP A N 1
ATOM 701 C CA . TRP A 1 91 ? 5.156 -4.304 -13.667 1.00 51.91 91 TRP A CA 1
ATOM 702 C C . TRP A 1 91 ? 4.111 -4.954 -14.575 1.00 51.91 91 TRP A C 1
ATOM 704 O O . TRP A 1 91 ? 2.987 -4.464 -14.691 1.00 51.91 91 TRP A O 1
ATOM 714 N N . LEU A 1 92 ? 4.497 -6.032 -15.261 1.00 51.47 92 LEU A N 1
ATOM 715 C CA . LEU A 1 92 ? 3.670 -6.721 -16.252 1.00 51.47 92 LEU A CA 1
ATOM 716 C C . LEU A 1 92 ? 2.708 -7.719 -15.603 1.00 51.47 92 LEU A C 1
ATOM 718 O O . LEU A 1 92 ? 1.631 -7.952 -16.143 1.00 51.47 92 LEU A O 1
ATOM 722 N N . ALA A 1 93 ? 3.069 -8.289 -14.452 1.00 51.38 93 ALA A N 1
ATOM 723 C CA . ALA A 1 93 ? 2.187 -9.167 -13.690 1.00 51.38 93 ALA A CA 1
ATOM 724 C C . ALA A 1 93 ? 1.001 -8.382 -13.103 1.00 51.38 93 ALA A C 1
ATOM 726 O O . ALA A 1 93 ? -0.151 -8.733 -13.349 1.00 51.38 93 ALA A O 1
ATOM 727 N N . GLY A 1 94 ? 1.264 -7.246 -12.441 1.00 53.12 94 GLY A N 1
ATOM 728 C CA . GLY A 1 94 ? 0.210 -6.410 -11.847 1.00 53.12 94 GLY A CA 1
ATOM 729 C C . GLY A 1 94 ? -0.737 -5.758 -12.867 1.00 53.12 94 GLY A C 1
ATOM 730 O O . GLY A 1 94 ? -1.902 -5.523 -12.560 1.00 53.12 94 GLY A O 1
ATOM 731 N N . SER A 1 95 ? -0.267 -5.508 -14.094 1.00 51.59 95 SER A N 1
ATOM 732 C CA . SER A 1 95 ? -1.057 -4.891 -15.175 1.00 51.59 95 SER A CA 1
ATOM 733 C C . SER A 1 95 ? -1.902 -5.878 -15.994 1.00 51.59 95 SER A C 1
ATOM 735 O O . SER A 1 95 ? -2.717 -5.442 -16.805 1.00 51.59 95 SER A O 1
ATOM 737 N N . ARG A 1 96 ? -1.752 -7.195 -15.777 1.00 51.91 96 ARG A N 1
ATOM 738 C CA . ARG A 1 96 ? -2.577 -8.241 -16.416 1.00 51.91 96 ARG A CA 1
ATOM 739 C C . ARG A 1 96 ? -3.890 -8.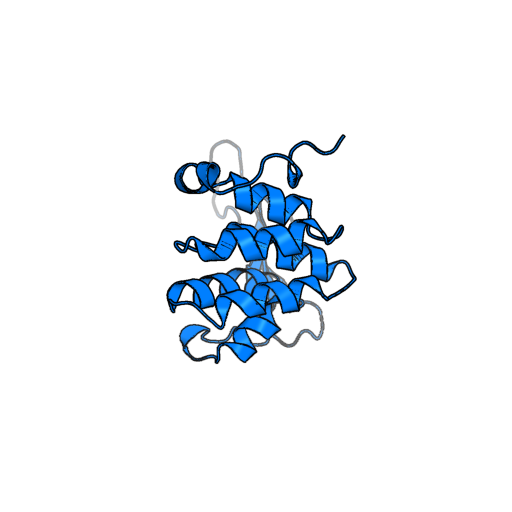520 -15.688 1.00 51.91 96 ARG A C 1
ATOM 741 O O . ARG A 1 96 ? -4.777 -9.142 -16.270 1.00 51.91 96 ARG A O 1
ATOM 748 N N . HIS A 1 97 ? -4.029 -8.086 -14.439 1.00 51.00 97 HIS A N 1
ATOM 749 C CA . HIS A 1 97 ? -5.263 -8.292 -13.691 1.00 51.00 97 HIS A CA 1
ATOM 750 C C . HIS A 1 97 ? -6.334 -7.297 -14.149 1.00 51.00 97 HIS A C 1
ATOM 752 O O . HIS A 1 97 ? -6.074 -6.105 -14.275 1.00 51.00 97 HIS A O 1
ATOM 758 N N . GLN A 1 98 ? -7.547 -7.788 -14.404 1.00 47.53 98 GLN A N 1
ATOM 759 C CA . GLN A 1 98 ? -8.727 -6.965 -14.674 1.00 47.53 98 GLN A CA 1
ATOM 760 C C . GLN A 1 98 ? -9.545 -6.856 -13.377 1.00 47.53 98 GLN A C 1
ATOM 762 O O . GLN A 1 98 ? -9.839 -7.873 -12.753 1.00 47.53 98 GLN A O 1
ATOM 767 N N . GLY A 1 99 ? -9.877 -5.636 -12.938 1.00 50.12 99 GLY A N 1
ATOM 768 C CA . GLY A 1 99 ? -10.686 -5.384 -11.734 1.00 50.12 99 GLY A CA 1
ATOM 769 C C . GLY A 1 99 ? -10.202 -4.196 -10.885 1.00 50.12 99 GLY A C 1
ATOM 770 O O . GLY A 1 99 ? -9.162 -3.612 -11.179 1.00 50.12 99 GLY A O 1
ATOM 771 N N . PRO A 1 100 ? -10.913 -3.821 -9.805 1.00 47.16 100 PRO A N 1
ATOM 772 C CA . PRO A 1 100 ? -10.567 -2.664 -8.964 1.00 47.16 100 PRO A CA 1
ATOM 773 C C . PRO A 1 100 ? -9.188 -2.775 -8.286 1.00 47.16 100 PRO A C 1
ATOM 775 O O . PRO A 1 100 ? -8.550 -1.760 -8.027 1.00 47.16 100 PRO A O 1
ATOM 778 N N . VAL A 1 101 ? -8.679 -3.995 -8.077 1.00 45.28 101 VAL A N 1
ATOM 779 C CA . VAL A 1 101 ? -7.319 -4.269 -7.565 1.00 45.28 101 VAL A CA 1
ATOM 780 C C . VAL A 1 101 ? -6.230 -3.901 -8.590 1.00 45.28 101 VAL A C 1
ATOM 782 O O . VAL A 1 101 ? -5.121 -3.525 -8.211 1.00 45.28 101 VAL A O 1
ATOM 785 N N . ALA A 1 102 ? -6.561 -3.906 -9.886 1.00 45.84 102 ALA A N 1
ATOM 786 C CA . ALA A 1 102 ? -5.666 -3.492 -10.967 1.00 45.84 102 ALA A CA 1
ATOM 787 C C . ALA A 1 102 ? -5.368 -1.984 -10.952 1.00 45.84 102 ALA A C 1
ATOM 789 O O . ALA A 1 102 ? -4.342 -1.541 -11.467 1.00 45.84 102 ALA A O 1
ATOM 790 N N . LEU A 1 103 ? -6.244 -1.183 -10.329 1.00 45.47 103 LEU A N 1
ATOM 791 C CA . LEU A 1 103 ? -6.043 0.257 -10.169 1.00 45.47 103 LEU A CA 1
ATOM 792 C C . LEU A 1 103 ? -4.933 0.562 -9.154 1.00 45.47 103 LEU A C 1
ATOM 794 O O . LEU A 1 103 ? -4.263 1.584 -9.254 1.00 45.47 103 LEU A O 1
ATOM 798 N N . THR A 1 104 ? -4.694 -0.325 -8.191 1.00 44.66 104 THR A N 1
ATOM 799 C CA . THR A 1 104 ? -3.772 -0.069 -7.079 1.00 44.66 104 THR A CA 1
ATOM 800 C C . THR A 1 104 ? -2.344 -0.544 -7.346 1.00 44.66 104 THR A C 1
ATOM 802 O O . THR A 1 104 ? -1.408 0.013 -6.776 1.00 44.66 104 THR A O 1
ATOM 805 N N . GLY A 1 105 ? -2.146 -1.470 -8.293 1.00 44.91 105 GLY A N 1
ATOM 806 C CA . GLY A 1 105 ? -0.825 -1.774 -8.865 1.00 44.91 105 GLY A CA 1
ATOM 807 C C . GLY A 1 105 ? -0.208 -0.597 -9.647 1.00 44.91 105 GLY A C 1
ATOM 808 O O . GLY A 1 105 ? 0.983 -0.598 -9.957 1.00 44.91 105 GLY A O 1
ATOM 809 N N . ARG A 1 106 ? -0.993 0.456 -9.921 1.00 49.84 106 ARG A N 1
ATOM 810 C CA . ARG A 1 106 ? -0.568 1.672 -10.636 1.00 49.84 106 ARG A CA 1
ATOM 811 C C . ARG A 1 106 ? 0.328 2.602 -9.808 1.00 49.84 106 ARG A C 1
ATOM 813 O O . ARG A 1 106 ? 1.007 3.453 -10.382 1.00 49.84 106 ARG A O 1
ATOM 820 N N . SER A 1 107 ? 0.383 2.438 -8.481 1.00 41.97 107 SER A N 1
ATOM 821 C CA . SER A 1 107 ? 1.308 3.213 -7.636 1.00 41.97 107 SER A CA 1
ATOM 822 C C . SER A 1 107 ? 2.758 2.857 -7.916 1.00 41.97 107 SER A C 1
ATOM 824 O O . SER A 1 107 ? 3.609 3.743 -7.909 1.00 41.97 107 SER A O 1
ATOM 826 N N . GLY A 1 108 ? 3.051 1.587 -8.198 1.00 46.94 108 GLY A N 1
ATOM 827 C CA . GLY A 1 108 ? 4.425 1.212 -8.475 1.00 46.94 108 GLY A CA 1
ATOM 828 C C . GLY A 1 108 ? 4.966 1.970 -9.698 1.00 46.94 108 GLY A C 1
ATOM 829 O O . GLY A 1 108 ? 6.140 2.332 -9.728 1.00 46.94 108 GLY A O 1
ATOM 830 N N . VAL A 1 109 ? 4.111 2.259 -10.692 1.00 48.16 109 VAL A N 1
ATOM 831 C CA . VAL A 1 109 ? 4.526 2.899 -11.951 1.00 48.16 109 VAL A CA 1
ATOM 832 C C . VAL A 1 109 ? 5.257 4.219 -11.663 1.00 48.16 109 VAL A C 1
ATOM 834 O O . VAL A 1 109 ? 6.200 4.565 -12.372 1.00 48.16 109 VAL A O 1
ATOM 837 N N . HIS A 1 110 ? 4.918 4.893 -10.560 1.00 48.50 110 HIS A N 1
ATOM 838 C CA . HIS A 1 110 ? 5.582 6.109 -10.092 1.00 48.50 110 HIS A CA 1
ATOM 839 C C . HIS A 1 110 ? 6.860 5.844 -9.284 1.00 48.50 110 HIS A C 1
ATOM 841 O O . HIS A 1 110 ? 7.837 6.582 -9.398 1.00 48.50 110 HIS A O 1
ATOM 847 N N . THR A 1 111 ? 6.897 4.773 -8.492 1.00 47.22 111 THR A N 1
ATOM 848 C CA . THR A 1 111 ? 8.061 4.410 -7.673 1.00 47.22 111 THR A CA 1
ATOM 849 C C . THR A 1 111 ? 9.230 3.875 -8.510 1.00 47.22 111 THR A C 1
ATOM 851 O O . THR A 1 111 ? 10.364 3.841 -8.046 1.00 47.22 111 THR A O 1
ATOM 854 N N . GLY A 1 112 ? 9.012 3.573 -9.792 1.00 45.69 112 GLY A N 1
ATOM 855 C CA . GLY A 1 112 ? 10.034 3.249 -10.787 1.00 45.69 112 GLY A CA 1
ATOM 856 C C . GLY A 1 112 ? 10.909 4.437 -11.217 1.00 45.69 112 GLY A C 1
ATOM 857 O O . GLY A 1 112 ? 11.047 4.736 -12.404 1.00 45.69 112 GLY A O 1
ATOM 858 N N . GLY A 1 113 ? 11.614 5.055 -10.275 1.00 50.75 113 GLY A N 1
ATOM 859 C CA . GLY A 1 113 ? 12.975 4.616 -9.961 1.00 50.75 113 GLY A CA 1
ATOM 860 C C . GLY A 1 113 ? 13.953 4.291 -11.089 1.00 50.75 113 GLY A C 1
ATOM 861 O O . GLY A 1 113 ? 15.105 4.687 -10.968 1.00 50.75 113 GLY A O 1
ATOM 862 N N . VAL A 1 114 ? 13.542 3.629 -12.172 1.00 53.44 114 VAL A N 1
ATOM 863 C CA . VAL A 1 114 ? 14.420 2.916 -13.099 1.00 53.44 114 VAL A CA 1
ATOM 864 C C . VAL A 1 114 ? 15.393 3.896 -13.748 1.00 53.44 114 VAL A C 1
ATOM 866 O O . VAL A 1 114 ? 15.053 4.678 -14.642 1.00 53.44 114 VAL A O 1
ATOM 869 N N . ARG A 1 115 ? 16.622 3.894 -13.227 1.00 53.06 115 ARG A N 1
ATOM 870 C CA . ARG A 1 115 ? 17.736 4.750 -13.656 1.00 53.06 115 ARG A CA 1
ATOM 871 C C . ARG A 1 115 ? 18.268 4.361 -15.042 1.00 53.06 115 ARG A C 1
ATOM 873 O O . ARG A 1 115 ? 19.104 5.071 -15.586 1.00 53.06 115 ARG A O 1
ATOM 880 N N . ARG A 1 116 ? 17.776 3.263 -15.628 1.00 59.16 116 ARG A N 1
ATOM 881 C CA . ARG A 1 116 ? 18.250 2.710 -16.902 1.00 59.16 116 ARG A CA 1
ATOM 882 C C . ARG A 1 116 ? 17.438 3.203 -18.097 1.00 59.16 116 ARG A C 1
ATOM 884 O O . ARG A 1 116 ? 16.211 3.278 -18.045 1.00 59.16 116 ARG A O 1
ATOM 891 N N . GLN A 1 117 ? 18.138 3.468 -19.199 1.00 56.78 117 GLN A N 1
ATOM 892 C CA . GLN A 1 117 ? 17.552 3.875 -20.482 1.00 56.78 117 GLN A CA 1
ATOM 893 C C . GLN A 1 117 ? 16.589 2.817 -21.061 1.00 56.78 117 GLN A C 1
ATOM 895 O O . GLN A 1 117 ? 15.609 3.175 -21.708 1.00 56.78 117 GLN A O 1
ATOM 900 N N . GLU A 1 118 ? 16.786 1.533 -20.737 1.00 65.69 118 GLU A N 1
ATOM 901 C CA . GLU A 1 118 ? 15.942 0.406 -21.178 1.00 65.69 118 GLU A CA 1
ATOM 902 C C . GLU A 1 118 ? 14.486 0.457 -20.675 1.00 65.69 118 GLU A C 1
ATOM 904 O O . GLU A 1 118 ? 13.620 -0.253 -21.193 1.00 65.69 118 GLU A O 1
ATOM 909 N N . VAL A 1 119 ? 14.178 1.298 -19.675 1.00 72.00 119 VAL A N 1
ATOM 910 C CA . VAL A 1 119 ? 12.806 1.433 -19.163 1.00 72.00 119 VAL A CA 1
ATOM 911 C C . VAL A 1 119 ? 11.867 2.062 -20.191 1.00 72.00 119 VAL A C 1
ATOM 913 O O . VAL A 1 119 ? 10.682 1.744 -20.206 1.00 72.00 119 VAL A O 1
ATOM 916 N N . VAL A 1 120 ? 12.389 2.918 -21.076 1.00 77.56 120 VAL A N 1
ATOM 917 C CA . VAL A 1 120 ? 11.574 3.651 -22.053 1.00 77.56 120 VAL A CA 1
ATOM 918 C C . VAL A 1 120 ? 10.893 2.682 -23.013 1.00 77.56 120 VAL A C 1
ATOM 920 O O . VAL A 1 120 ? 9.673 2.708 -23.140 1.00 77.56 120 VAL A O 1
ATOM 923 N N . SER A 1 121 ? 11.644 1.747 -23.598 1.00 78.62 121 SER A N 1
ATOM 924 C CA . SER A 1 121 ? 11.101 0.742 -24.521 1.00 78.62 121 SER A CA 1
ATOM 925 C C . SER A 1 121 ? 10.034 -0.144 -23.872 1.00 78.62 121 SER A C 1
ATOM 927 O O . SER A 1 121 ? 9.096 -0.578 -24.535 1.00 78.62 121 SER A O 1
ATOM 929 N N . ARG A 1 122 ? 10.153 -0.416 -22.566 1.00 74.56 122 ARG A N 1
ATOM 930 C CA . ARG A 1 122 ? 9.164 -1.200 -21.809 1.00 74.56 122 ARG A CA 1
ATOM 931 C C . ARG A 1 122 ? 7.905 -0.388 -21.515 1.00 74.56 122 ARG A C 1
ATOM 933 O O . ARG A 1 122 ? 6.807 -0.884 -21.745 1.00 74.56 122 ARG A O 1
ATOM 940 N N . LEU A 1 123 ? 8.055 0.858 -21.069 1.00 76.06 123 LEU A N 1
ATOM 941 C CA . LEU A 1 123 ? 6.927 1.758 -20.830 1.00 76.06 123 LEU A CA 1
ATOM 942 C C . LEU A 1 123 ? 6.150 2.036 -22.122 1.00 76.06 123 LEU A C 1
ATOM 944 O O . LEU A 1 123 ? 4.928 2.034 -22.091 1.00 76.06 123 LEU A O 1
ATOM 948 N N . LEU A 1 124 ? 6.827 2.168 -23.266 1.00 81.38 124 LEU A N 1
ATOM 949 C CA . LEU A 1 124 ? 6.167 2.316 -24.568 1.00 81.38 124 LEU A CA 1
ATOM 950 C C . LEU A 1 124 ? 5.269 1.123 -24.924 1.00 81.38 124 LEU A C 1
ATOM 952 O O . LEU A 1 124 ? 4.197 1.324 -25.486 1.00 81.38 124 LEU A O 1
ATOM 956 N N . LYS A 1 125 ? 5.643 -0.107 -24.542 1.00 79.50 125 LYS A N 1
ATOM 957 C CA . LYS A 1 125 ? 4.755 -1.276 -24.689 1.00 79.50 125 LYS A CA 1
ATOM 958 C C . LYS A 1 125 ? 3.523 -1.175 -23.784 1.00 79.50 125 LYS A C 1
ATOM 960 O O . LYS A 1 125 ? 2.447 -1.595 -24.187 1.00 79.50 125 LYS A O 1
ATOM 965 N N . LEU A 1 126 ? 3.668 -0.606 -22.584 1.00 74.81 126 LEU A N 1
ATOM 966 C CA . LEU A 1 126 ? 2.555 -0.398 -21.650 1.00 74.81 126 LEU A CA 1
ATOM 967 C C . LEU A 1 126 ? 1.613 0.729 -22.087 1.00 74.81 126 LEU A C 1
ATOM 969 O O . LEU A 1 126 ? 0.427 0.659 -21.791 1.00 74.81 126 LEU A O 1
ATOM 973 N N . VAL A 1 127 ? 2.101 1.730 -22.827 1.00 80.94 127 VAL A N 1
ATOM 974 C CA . VAL A 1 127 ? 1.247 2.779 -23.415 1.00 80.94 127 VAL A CA 1
ATOM 975 C C . VAL A 1 127 ? 0.186 2.183 -24.346 1.00 80.94 127 VAL A C 1
ATOM 977 O O . VAL A 1 127 ? -0.902 2.735 -24.456 1.00 80.94 127 VAL A O 1
ATOM 980 N N . ALA A 1 128 ? 0.450 1.035 -24.976 1.00 81.25 128 ALA A N 1
ATOM 981 C CA . ALA A 1 128 ? -0.533 0.355 -25.820 1.00 81.25 128 ALA A CA 1
ATOM 982 C C . ALA A 1 128 ? -1.682 -0.314 -25.033 1.00 81.25 128 ALA A C 1
ATOM 984 O O . ALA A 1 128 ? -2.658 -0.737 -25.646 1.00 81.25 128 ALA A O 1
ATOM 985 N N . LEU A 1 129 ? -1.583 -0.427 -23.702 1.00 75.50 129 LEU A N 1
ATOM 986 C CA . LEU A 1 129 ? -2.584 -1.070 -22.849 1.00 75.50 129 LEU A CA 1
ATOM 987 C C . LEU A 1 129 ? -3.481 -0.019 -22.182 1.00 75.50 129 LEU A C 1
ATOM 989 O O . LEU A 1 129 ? -3.039 0.699 -21.285 1.00 75.50 129 LEU A O 1
ATOM 993 N N . ASP A 1 130 ? -4.761 0.030 -22.552 1.00 75.50 130 ASP A N 1
ATOM 994 C CA . ASP A 1 130 ? -5.691 1.083 -22.106 1.00 75.50 130 ASP A CA 1
ATOM 995 C C . ASP A 1 130 ? -5.791 1.220 -20.581 1.00 75.50 130 ASP A C 1
ATOM 997 O O . ASP A 1 130 ? -5.789 2.329 -20.051 1.00 75.50 130 ASP A O 1
ATOM 1001 N N . GLY A 1 131 ? -5.775 0.103 -19.850 1.00 71.94 131 GLY A N 1
ATOM 1002 C CA . GLY A 1 131 ? -5.887 0.101 -18.389 1.00 71.94 131 GLY A CA 1
ATOM 1003 C C . GLY A 1 131 ? -4.698 0.717 -17.639 1.00 71.94 131 GLY A C 1
ATOM 1004 O O . GLY A 1 131 ? -4.825 0.998 -16.446 1.00 71.94 131 GLY A O 1
ATOM 1005 N N . VAL A 1 132 ? -3.552 0.927 -18.291 1.00 70.69 132 VAL A N 1
ATOM 1006 C CA . VAL A 1 132 ? -2.330 1.476 -17.668 1.00 70.69 132 VAL A CA 1
ATOM 1007 C C . VAL A 1 132 ? -1.666 2.581 -18.496 1.00 70.69 132 VAL A C 1
ATOM 1009 O O . VAL A 1 132 ? -0.649 3.127 -18.068 1.00 70.69 132 VAL A O 1
ATOM 1012 N N . ARG A 1 133 ? -2.254 2.951 -19.641 1.00 78.06 133 ARG A N 1
ATOM 1013 C CA . ARG A 1 133 ? -1.739 3.940 -20.598 1.00 78.06 133 ARG A CA 1
ATOM 1014 C C . ARG A 1 133 ? -1.366 5.266 -19.942 1.00 78.06 133 ARG A C 1
ATOM 1016 O O . ARG A 1 133 ? -0.229 5.705 -20.078 1.00 78.06 133 ARG A O 1
ATOM 1023 N N . GLU A 1 134 ? -2.290 5.877 -19.202 1.00 77.12 134 GLU A N 1
ATOM 1024 C CA . GLU A 1 134 ? -2.074 7.171 -18.530 1.00 77.12 134 GLU A CA 1
ATOM 1025 C C . GLU A 1 134 ? -0.874 7.125 -17.571 1.00 77.12 134 GLU A C 1
ATOM 1027 O O . GLU A 1 134 ? -0.020 8.009 -17.570 1.00 77.12 134 GLU A O 1
ATOM 1032 N N . PHE A 1 135 ? -0.759 6.041 -16.805 1.00 74.12 135 PHE A N 1
ATOM 1033 C CA . PHE A 1 135 ? 0.316 5.833 -15.837 1.00 74.12 135 PHE A CA 1
ATOM 1034 C C . PHE A 1 135 ? 1.656 5.620 -16.541 1.00 74.12 135 PHE A C 1
ATOM 10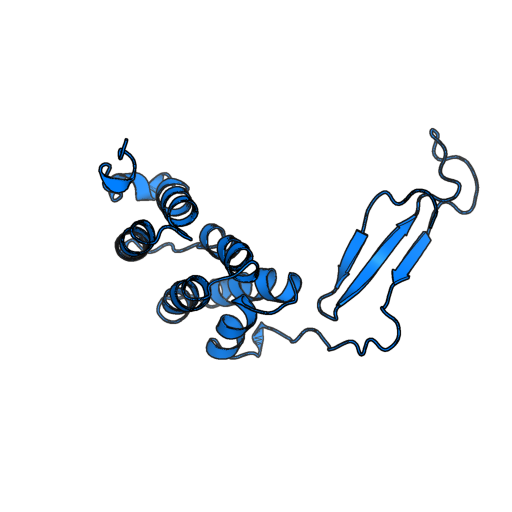36 O O . PHE A 1 135 ? 2.663 6.206 -16.148 1.00 74.12 135 PHE A O 1
ATOM 1043 N N . ALA A 1 136 ? 1.665 4.834 -17.619 1.00 76.31 136 ALA A N 1
ATOM 1044 C CA . ALA A 1 136 ? 2.851 4.634 -18.441 1.00 76.31 136 ALA A CA 1
ATOM 1045 C C . ALA A 1 136 ? 3.330 5.951 -19.075 1.00 76.31 136 ALA A C 1
ATOM 1047 O O . ALA A 1 136 ? 4.526 6.242 -19.032 1.00 76.31 136 ALA A O 1
ATOM 1048 N N . LEU A 1 137 ? 2.409 6.771 -19.600 1.00 79.81 137 LEU A N 1
ATOM 1049 C CA . LEU A 1 137 ? 2.710 8.094 -20.155 1.00 79.81 137 LEU A CA 1
ATOM 1050 C C . LEU A 1 137 ? 3.255 9.046 -19.091 1.00 79.81 137 LEU A C 1
ATOM 1052 O O . LEU A 1 137 ? 4.292 9.670 -19.317 1.00 79.81 137 LEU A O 1
ATOM 1056 N N . ARG A 1 138 ? 2.617 9.113 -17.917 1.00 78.69 138 ARG A N 1
ATOM 1057 C CA . ARG A 1 138 ? 3.102 9.927 -16.798 1.00 78.69 138 ARG A CA 1
ATOM 1058 C C . ARG A 1 138 ? 4.515 9.518 -16.396 1.00 78.69 138 ARG A C 1
ATOM 1060 O O . ARG A 1 138 ? 5.384 10.371 -16.323 1.00 78.69 138 ARG A O 1
ATOM 1067 N N . THR A 1 139 ? 4.800 8.229 -16.225 1.00 76.44 139 THR A N 1
ATOM 1068 C CA . THR A 1 139 ? 6.146 7.770 -15.831 1.00 76.44 139 THR A CA 1
ATOM 1069 C C . THR A 1 139 ? 7.205 7.977 -16.913 1.00 76.44 139 THR A C 1
ATOM 1071 O O . THR A 1 139 ? 8.374 8.238 -16.592 1.00 76.44 139 THR A O 1
ATOM 1074 N N . LEU A 1 140 ? 6.827 7.884 -18.193 1.00 78.62 140 LEU A N 1
ATOM 1075 C CA . LEU A 1 140 ? 7.705 8.251 -19.306 1.00 78.62 140 LEU A CA 1
ATOM 1076 C C . LEU A 1 140 ? 8.149 9.713 -19.189 1.00 78.62 140 LEU A C 1
ATOM 1078 O O . LEU A 1 140 ? 9.334 10.001 -19.372 1.00 78.62 140 LEU A O 1
ATOM 1082 N N . THR A 1 141 ? 7.227 10.610 -18.834 1.00 81.56 141 THR A N 1
ATOM 1083 C CA . THR A 1 141 ? 7.464 12.058 -18.822 1.00 81.56 141 THR A CA 1
ATOM 1084 C C . THR A 1 141 ? 7.898 12.630 -17.467 1.00 81.56 141 THR A C 1
ATOM 1086 O O . THR A 1 141 ? 8.476 13.714 -17.433 1.00 81.56 141 THR A O 1
ATOM 1089 N N . ASP A 1 142 ? 7.743 11.888 -16.366 1.00 78.19 142 ASP A N 1
ATOM 1090 C CA . ASP A 1 142 ? 8.018 12.352 -14.993 1.00 78.19 142 ASP A CA 1
ATOM 1091 C C . ASP A 1 142 ? 9.497 12.726 -14.752 1.00 78.19 142 ASP A C 1
ATOM 1093 O O . ASP A 1 142 ? 9.831 13.555 -13.906 1.00 78.19 142 ASP A O 1
ATOM 1097 N N . ARG A 1 143 ? 10.427 12.148 -15.531 1.00 75.12 143 ARG A N 1
ATOM 1098 C CA . ARG A 1 143 ? 11.869 12.430 -15.420 1.00 75.12 143 ARG A CA 1
ATOM 1099 C C . ARG A 1 143 ? 12.400 13.230 -16.602 1.00 75.12 143 ARG A C 1
ATOM 1101 O O . ARG A 1 143 ? 12.688 12.666 -17.658 1.00 75.12 143 ARG A O 1
ATOM 1108 N N . ARG A 1 144 ? 12.715 14.509 -16.351 1.00 79.50 144 ARG A N 1
ATOM 1109 C CA . ARG A 1 144 ? 13.339 15.433 -17.323 1.00 79.50 144 ARG A CA 1
ATOM 1110 C C . ARG A 1 144 ? 14.532 14.837 -18.077 1.00 79.50 144 ARG A C 1
ATOM 1112 O O . ARG A 1 144 ? 14.617 14.980 -19.291 1.00 79.50 144 ARG A O 1
ATOM 1119 N N . GLY A 1 145 ? 15.425 14.125 -17.384 1.00 79.12 145 GLY A N 1
ATOM 1120 C CA . GLY A 1 145 ? 16.621 13.527 -17.995 1.00 79.12 145 GLY A CA 1
ATOM 1121 C C . GLY A 1 145 ? 16.344 12.448 -19.053 1.00 79.12 145 GLY A C 1
ATOM 1122 O O . GLY A 1 145 ? 17.215 12.182 -19.874 1.00 79.12 145 GLY A O 1
ATOM 1123 N N . ARG A 1 146 ? 15.145 11.844 -19.062 1.00 76.88 146 ARG A N 1
ATOM 1124 C CA . ARG A 1 146 ? 14.751 10.800 -20.026 1.00 76.88 146 ARG A CA 1
ATOM 1125 C C . ARG A 1 146 ? 13.956 11.339 -21.213 1.00 76.88 146 ARG A C 1
ATOM 1127 O O . ARG A 1 146 ? 13.837 10.636 -22.203 1.00 76.88 146 ARG A O 1
ATOM 1134 N N . LEU A 1 147 ? 13.453 12.573 -21.158 1.00 83.31 147 LEU A N 1
ATOM 1135 C CA . LEU A 1 147 ? 12.555 13.109 -22.191 1.00 83.31 147 LEU A CA 1
ATOM 1136 C C . LEU A 1 147 ? 13.154 13.064 -23.602 1.00 83.31 147 LEU A C 1
ATOM 1138 O O . LEU A 1 147 ? 12.429 12.835 -24.561 1.00 83.31 147 LEU A O 1
ATOM 1142 N N . LYS A 1 148 ? 14.480 13.204 -23.729 1.00 84.31 148 LYS A N 1
ATOM 1143 C CA . LYS A 1 148 ? 15.182 13.115 -25.021 1.00 84.31 148 LYS A CA 1
ATOM 1144 C C . LYS A 1 148 ? 15.023 11.758 -25.716 1.00 84.31 148 LYS A C 1
ATOM 1146 O O . LYS A 1 148 ? 15.166 11.698 -26.930 1.00 84.31 148 LYS A O 1
AT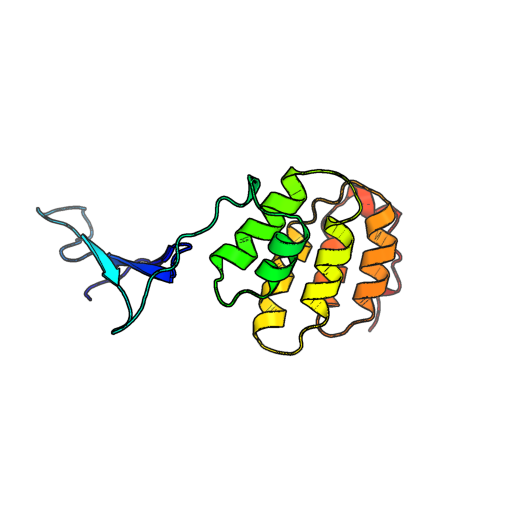OM 1151 N N . SER A 1 149 ? 14.772 10.683 -24.967 1.00 82.25 149 SER A N 1
ATOM 1152 C CA . SER A 1 149 ? 14.586 9.336 -25.512 1.00 82.25 149 SER A CA 1
ATOM 1153 C C . SER A 1 149 ? 13.120 8.911 -25.599 1.00 82.25 149 SER A C 1
ATOM 1155 O O . SER A 1 149 ? 12.850 7.798 -26.043 1.00 82.25 149 SER A O 1
ATOM 1157 N N . VAL A 1 150 ? 12.172 9.766 -25.201 1.00 84.62 150 VAL A N 1
ATOM 1158 C CA . VAL A 1 150 ? 10.735 9.481 -25.277 1.00 84.62 150 VAL A CA 1
ATOM 1159 C C . VAL A 1 150 ? 10.189 9.992 -26.617 1.00 84.62 150 VAL A C 1
ATOM 1161 O O . VAL A 1 150 ? 10.246 11.196 -26.870 1.00 84.62 150 VAL A O 1
ATOM 1164 N N . PRO A 1 151 ? 9.644 9.119 -27.485 1.00 85.81 151 PRO A N 1
ATOM 1165 C CA . PRO A 1 151 ? 8.960 9.546 -28.701 1.00 85.81 151 PRO A CA 1
ATOM 1166 C C . PRO A 1 151 ? 7.756 10.435 -28.376 1.00 85.81 151 PRO A C 1
ATOM 1168 O O . PRO A 1 151 ? 7.045 10.191 -27.403 1.00 85.81 151 PRO A O 1
ATOM 1171 N N . THR A 1 152 ? 7.484 11.430 -29.216 1.00 83.62 152 THR A N 1
ATOM 1172 C CA . THR A 1 152 ? 6.344 12.345 -29.042 1.00 83.62 152 THR A CA 1
ATOM 1173 C C . THR A 1 152 ? 5.022 11.746 -29.520 1.00 83.62 152 THR A C 1
ATOM 1175 O O . THR A 1 152 ? 3.982 12.034 -28.937 1.00 83.62 152 THR A O 1
ATOM 1178 N N . ALA A 1 153 ? 5.043 10.865 -30.526 1.00 82.75 153 ALA A N 1
ATOM 1179 C CA . ALA A 1 153 ? 3.836 10.272 -31.113 1.00 82.75 153 ALA A CA 1
ATOM 1180 C C . ALA A 1 153 ? 2.874 9.601 -30.100 1.00 82.75 153 ALA A C 1
ATOM 1182 O O . ALA A 1 153 ? 1.677 9.841 -30.201 1.00 82.75 153 ALA A O 1
ATOM 1183 N N . PRO A 1 154 ? 3.335 8.831 -29.091 1.00 75.19 154 PRO A N 1
ATOM 1184 C CA . PRO A 1 154 ? 2.454 8.238 -28.079 1.00 75.19 154 PRO A CA 1
ATOM 1185 C C . PRO A 1 154 ? 1.829 9.253 -27.108 1.00 75.19 154 PRO A C 1
ATOM 1187 O O . PRO A 1 154 ? 0.859 8.921 -26.436 1.00 75.19 154 PRO A O 1
ATOM 1190 N N . VAL A 1 155 ? 2.405 10.456 -27.002 1.00 69.56 155 VAL A N 1
ATOM 1191 C CA . VAL A 1 155 ? 1.944 11.545 -26.123 1.00 69.56 155 VAL A CA 1
ATOM 1192 C C . VAL A 1 155 ? 0.980 12.484 -26.858 1.00 69.56 155 VAL A C 1
ATOM 1194 O O . VAL A 1 155 ? 0.128 13.096 -26.229 1.00 69.56 155 VAL A O 1
ATOM 1197 N N . LEU A 1 156 ? 1.116 12.595 -28.183 1.00 69.12 156 LEU A N 1
ATOM 1198 C CA . LEU A 1 156 ? 0.385 13.537 -29.038 1.00 69.12 156 LEU A CA 1
ATOM 1199 C C . LEU A 1 156 ? -0.831 12.921 -29.753 1.00 69.12 156 LEU A C 1
ATOM 1201 O O . LEU A 1 156 ? -1.307 13.498 -30.729 1.00 69.12 156 LEU A O 1
ATOM 1205 N N . LEU A 1 157 ? -1.316 11.751 -29.326 1.00 58.56 157 LEU A N 1
ATOM 1206 C CA . LEU A 1 157 ? -2.546 11.198 -29.897 1.00 58.56 157 LEU A CA 1
ATOM 1207 C C . LEU A 1 157 ? -3.740 12.122 -29.558 1.00 58.56 157 LEU A C 1
ATOM 1209 O O . LEU A 1 157 ? -3.819 12.565 -28.410 1.00 58.56 157 LEU A O 1
ATOM 1213 N N . PRO A 1 158 ? -4.611 12.439 -30.538 1.00 47.72 158 PRO A N 1
ATOM 1214 C CA . PRO A 1 158 ? -5.802 13.267 -30.337 1.00 47.72 158 PRO A CA 1
ATOM 1215 C C . PRO A 1 158 ? -6.847 12.606 -29.433 1.00 47.72 158 PRO A C 1
ATOM 1217 O O . PRO A 1 158 ? -6.882 11.353 -29.373 1.00 47.72 158 PRO A O 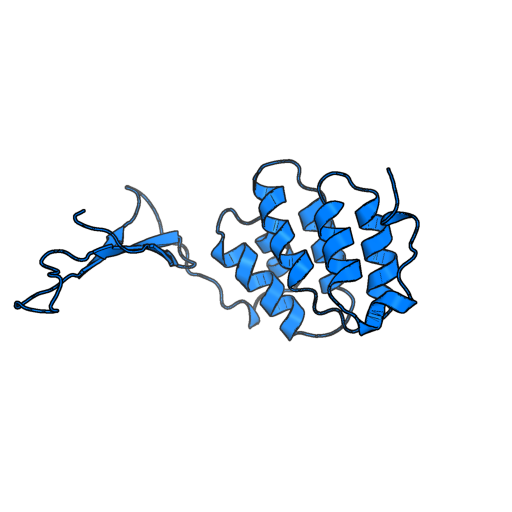1
#

Radius of gyration: 20.45 Å; chains: 1; bounding box: 36×40×62 Å